Protein AF-A0A494UWJ7-F1 (afdb_monomer)

Solvent-accessible surface area (backbone atoms only — not comparable to full-atom values): 4375 Å² total; per-residue (Å²): 135,86,80,81,77,83,77,68,96,70,58,92,83,59,76,79,87,67,56,58,47,71,59,26,50,53,52,37,52,51,51,50,63,59,46,74,71,50,53,69,87,40,68,68,47,32,51,52,40,52,52,53,52,51,52,39,52,53,48,34,51,52,10,47,35,48,74,71,58,69,71,114

Organism: NCBI:txid68203

Mean predicted aligned error: 8.27 Å

pLDDT: mean 85.94, std 13.55, range [44.78, 97.44]

Nearest PDB structures (foldseek):
  6vli-assembly1_D  TM=6.271E-01  e=1.091E+00  Eganvirus ev186
  4mjn-assembly1_E  TM=4.847E-01  e=6.674E+00  Triticum aestivum
  3zx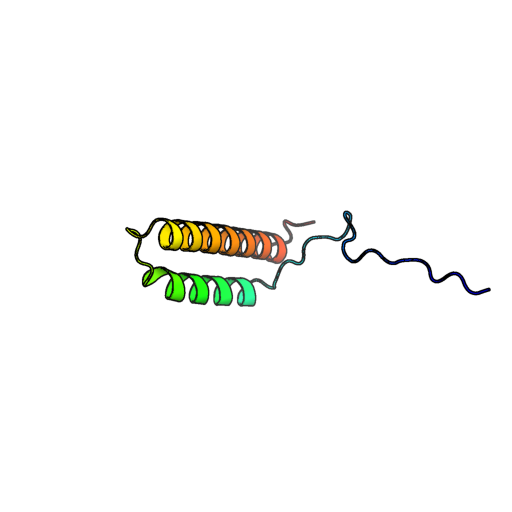6-assembly1_A  TM=5.997E-01  e=9.839E+00  A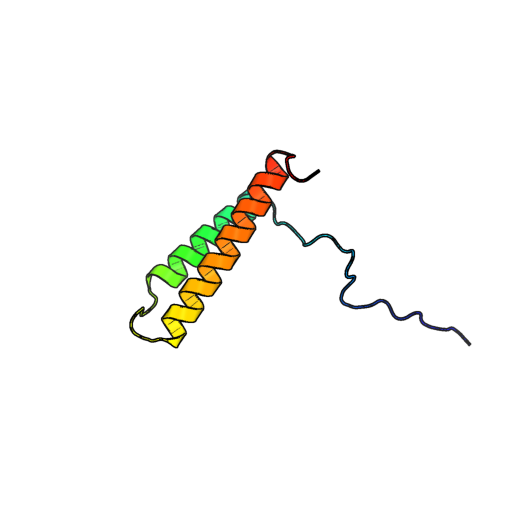rchaeoglobus fulgidus DSM 4304
  1wp8-assembly1_A  TM=4.000E-01  e=3.495E+00  Henipavirus hendraense
  6tdw-assembly1_H  TM=2.648E-01  e=5.864E+00  Euglena gracilis

Foldseek 3Di:
DDDDDDDDPDDPPDDPDQDALVVLVVLLVVLCVVLVPFDCVPVVSVVVNVVSNVVSVVSNVVNVCVVVVVPD

Structure (mmCIF, N/CA/C/O backbone):
data_AF-A0A494UWJ7-F1
#
_entry.id   AF-A0A494UWJ7-F1
#
loop_
_atom_site.group_PDB
_atom_site.id
_atom_site.type_symbol
_atom_site.label_atom_id
_atom_site.label_alt_id
_atom_site.label_comp_id
_atom_site.label_asym_id
_atom_site.label_entity_id
_atom_site.label_seq_id
_atom_site.pdbx_PDB_ins_code
_atom_site.Cartn_x
_atom_site.Cartn_y
_atom_site.Cartn_z
_atom_site.occupancy
_atom_site.B_iso_or_equiv
_atom_site.auth_seq_id
_atom_site.auth_comp_id
_atom_site.auth_asym_id
_atom_site.auth_atom_id
_atom_site.pdbx_PDB_model_num
ATOM 1 N N . MET A 1 1 ? -18.086 -17.190 -43.655 1.00 44.78 1 MET A N 1
ATOM 2 C CA . MET A 1 1 ? -18.333 -17.486 -42.227 1.00 44.78 1 MET A CA 1
ATOM 3 C C . MET A 1 1 ? -17.085 -17.084 -41.454 1.00 44.78 1 MET A C 1
ATOM 5 O O . MET A 1 1 ? -16.095 -17.799 -41.508 1.00 44.78 1 MET A O 1
ATOM 9 N N . VAL A 1 2 ? -17.081 -15.889 -40.859 1.00 54.50 2 VAL A N 1
ATOM 10 C CA . VAL A 1 2 ? -15.923 -15.367 -40.114 1.00 54.50 2 VAL A CA 1
ATOM 11 C C . VAL A 1 2 ? -15.962 -15.985 -38.719 1.00 54.50 2 VAL A C 1
ATOM 13 O O . VAL A 1 2 ? -16.910 -15.755 -37.974 1.00 54.50 2 VAL A O 1
ATOM 16 N N . ARG A 1 3 ? -14.977 -16.824 -38.381 1.00 53.84 3 ARG A N 1
ATOM 1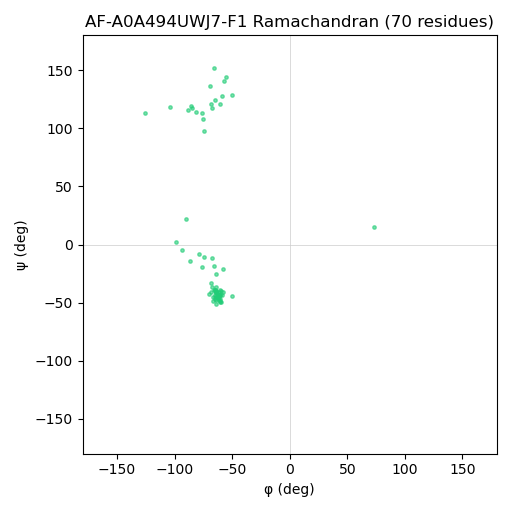7 C CA . ARG A 1 3 ? -14.787 -17.284 -37.001 1.00 53.84 3 ARG A CA 1
ATOM 18 C C . ARG A 1 3 ? -14.146 -16.141 -36.225 1.00 53.84 3 ARG A C 1
ATOM 20 O O . ARG A 1 3 ? -13.009 -15.783 -36.507 1.00 53.84 3 ARG A O 1
ATOM 27 N N . VAL A 1 4 ? -14.873 -15.579 -35.267 1.00 64.31 4 VAL A N 1
ATOM 28 C CA . VAL A 1 4 ? -14.283 -14.694 -34.263 1.00 64.31 4 VAL A CA 1
ATOM 29 C C . VAL A 1 4 ? -13.532 -15.604 -33.294 1.00 64.31 4 VAL A C 1
ATOM 31 O O . VAL A 1 4 ? -14.149 -16.405 -32.592 1.00 64.31 4 VAL A O 1
ATOM 34 N N . SER A 1 5 ? -12.203 -15.579 -33.332 1.00 72.25 5 SER A N 1
ATOM 35 C CA . SER A 1 5 ? -11.378 -16.263 -32.336 1.00 72.25 5 SER A CA 1
ATOM 36 C C . SER A 1 5 ? -11.618 -15.607 -30.979 1.00 72.25 5 SER A C 1
ATOM 38 O O . SER A 1 5 ? -11.487 -14.392 -30.852 1.00 72.25 5 SER A O 1
ATOM 40 N N . TYR A 1 6 ? -12.006 -16.399 -29.982 1.00 73.19 6 TYR A N 1
ATOM 41 C CA . TYR A 1 6 ? -12.164 -15.931 -28.610 1.00 73.19 6 TYR A CA 1
ATOM 42 C C . TYR A 1 6 ? -10.790 -15.575 -28.034 1.00 73.19 6 TYR A C 1
ATOM 44 O O . TYR A 1 6 ? -9.935 -16.453 -27.923 1.00 73.19 6 TYR A O 1
ATOM 52 N N . THR A 1 7 ? -10.593 -14.306 -27.676 1.00 74.25 7 THR A N 1
ATOM 53 C CA . THR A 1 7 ? -9.455 -13.862 -26.866 1.00 74.25 7 THR A CA 1
ATOM 54 C C . THR A 1 7 ? -9.858 -13.982 -25.395 1.00 74.25 7 THR A C 1
ATOM 56 O O . THR A 1 7 ? -10.804 -13.303 -24.987 1.00 74.25 7 THR A O 1
ATOM 59 N N . PRO A 1 8 ? -9.209 -14.848 -24.598 1.00 73.50 8 PRO A N 1
ATOM 60 C CA . PRO A 1 8 ? -9.486 -14.952 -23.172 1.00 73.50 8 PRO A CA 1
ATOM 61 C C . PRO A 1 8 ? -9.289 -13.611 -22.462 1.00 73.50 8 PRO A C 1
ATOM 63 O O . PRO A 1 8 ? -8.339 -12.891 -22.751 1.00 73.50 8 PRO A O 1
ATOM 66 N N . LEU A 1 9 ? -10.170 -13.294 -21.506 1.00 71.94 9 LEU A N 1
ATOM 67 C CA . LEU A 1 9 ? -10.004 -12.122 -20.634 1.00 71.94 9 LEU A CA 1
ATOM 68 C C . LEU A 1 9 ? -8.753 -12.234 -19.749 1.00 71.94 9 LEU A C 1
ATOM 70 O O . LEU A 1 9 ? -8.219 -11.221 -19.315 1.00 71.94 9 LEU A O 1
ATOM 74 N N . HIS A 1 10 ? -8.318 -13.463 -19.470 1.00 64.94 10 HIS A N 1
ATOM 75 C CA . HIS A 1 10 ? -7.121 -13.742 -18.699 1.00 64.94 10 HIS A CA 1
ATOM 76 C C . HIS A 1 10 ? -6.217 -14.659 -19.51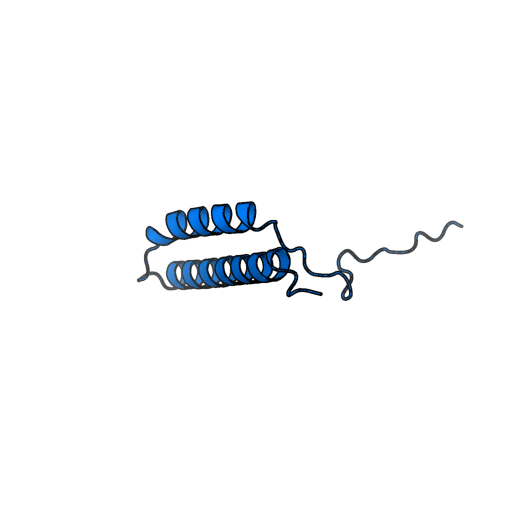4 1.00 64.94 10 HIS A C 1
ATOM 78 O O . HIS A 1 10 ? -6.581 -15.806 -19.791 1.00 64.94 10 HIS A O 1
ATOM 84 N N . ASP A 1 11 ? -5.067 -14.135 -19.916 1.00 71.38 11 ASP A N 1
ATOM 85 C CA . ASP A 1 11 ? -3.970 -14.933 -20.438 1.00 71.38 11 ASP A CA 1
ATOM 86 C C . ASP A 1 11 ? -3.128 -15.420 -19.239 1.00 71.38 11 ASP A C 1
ATOM 88 O O . ASP A 1 11 ? -2.654 -14.592 -18.457 1.00 71.38 11 ASP A O 1
ATOM 92 N N . PRO A 1 12 ? -2.999 -16.744 -19.015 1.00 67.56 12 PRO A N 1
ATOM 93 C CA . PRO A 1 12 ? -2.211 -17.280 -17.906 1.00 67.56 12 PRO A CA 1
ATOM 94 C C . PRO A 1 12 ? -0.708 -16.989 -18.042 1.00 67.56 12 PRO A C 1
ATOM 96 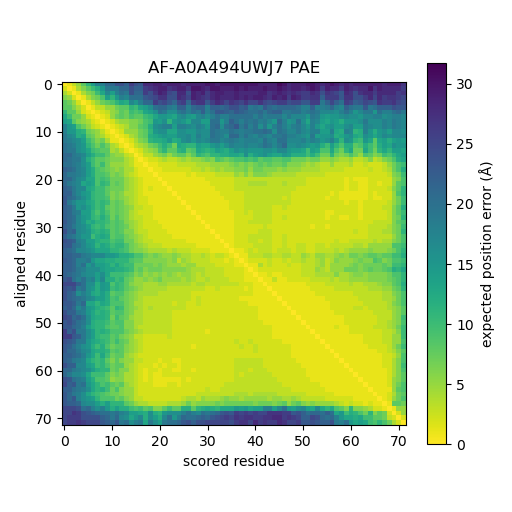O O . PRO A 1 12 ? 0.001 -17.059 -17.038 1.00 67.56 12 PRO A O 1
ATOM 99 N N . ASP A 1 13 ? -0.237 -16.655 -19.246 1.00 72.06 13 ASP A N 1
ATOM 100 C CA . A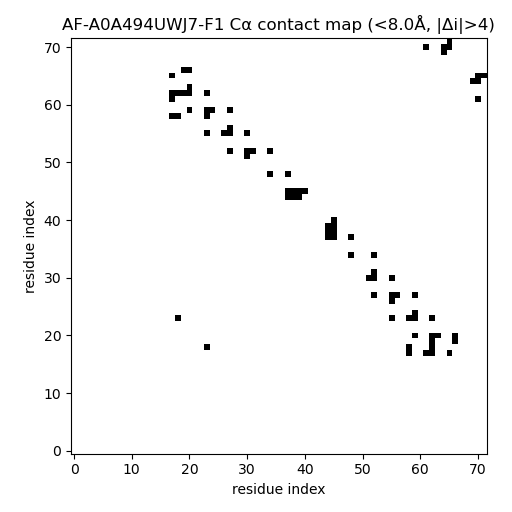SP A 1 13 ? 1.154 -16.297 -19.529 1.00 72.06 13 ASP A CA 1
ATOM 101 C C . ASP A 1 13 ? 1.390 -14.773 -19.468 1.00 72.06 13 ASP A C 1
ATOM 103 O O . ASP A 1 13 ? 2.533 -14.306 -19.560 1.00 72.06 13 ASP A O 1
ATOM 107 N N . GLU A 1 14 ? 0.333 -13.973 -19.279 1.00 72.50 14 GLU A N 1
ATOM 108 C CA . GLU A 1 14 ? 0.451 -12.526 -19.130 1.00 72.50 14 GLU A CA 1
ATOM 109 C C . GLU A 1 14 ? 1.145 -12.190 -17.809 1.00 72.50 14 GLU A C 1
ATOM 111 O O . GLU A 1 14 ? 0.698 -12.537 -16.710 1.00 72.50 14 GLU A O 1
ATOM 116 N N . ARG A 1 15 ? 2.276 -11.484 -17.916 1.00 69.75 15 ARG A N 1
ATOM 117 C CA . ARG A 1 15 ? 2.984 -10.981 -16.741 1.00 69.75 15 ARG A CA 1
ATOM 118 C C . ARG A 1 15 ? 2.046 -10.077 -15.957 1.00 69.75 15 ARG A C 1
ATOM 120 O O . ARG A 1 15 ? 1.508 -9.116 -16.502 1.00 69.75 15 ARG A O 1
ATOM 127 N N . ALA A 1 16 ? 1.914 -10.368 -14.664 1.00 75.12 16 ALA A N 1
ATOM 128 C CA . ALA A 1 16 ? 1.174 -9.517 -13.751 1.00 75.12 16 ALA A CA 1
ATOM 129 C C . ALA A 1 16 ? 1.642 -8.064 -13.904 1.00 75.12 16 ALA A C 1
ATOM 131 O O . ALA A 1 16 ? 2.841 -7.775 -13.872 1.00 75.12 16 ALA A O 1
ATOM 132 N N . PHE A 1 17 ? 0.685 -7.159 -14.088 1.00 81.75 17 PHE A N 1
ATOM 133 C CA . PHE A 1 17 ? 0.971 -5.737 -14.165 1.00 81.75 17 PHE A CA 1
ATOM 134 C C . PHE A 1 17 ? 1.620 -5.269 -12.857 1.00 81.75 17 PHE A C 1
ATOM 136 O O . PHE A 1 17 ? 1.020 -5.378 -11.787 1.00 81.75 17 PHE A O 1
ATOM 143 N N . VAL A 1 18 ? 2.830 -4.719 -12.956 1.00 88.12 18 VAL A N 1
ATOM 144 C CA . VAL A 1 18 ? 3.532 -4.086 -11.836 1.00 88.12 18 VAL A CA 1
ATOM 145 C C . VAL A 1 18 ? 3.437 -2.568 -12.018 1.00 88.12 18 VAL A C 1
ATOM 147 O O . VAL A 1 18 ? 3.913 -2.054 -13.035 1.00 88.12 18 VAL A O 1
ATOM 150 N N . PRO A 1 19 ? 2.813 -1.825 -11.085 1.00 88.25 19 PRO A N 1
ATOM 151 C CA . PRO A 1 19 ? 2.762 -0.372 -11.179 1.00 88.25 19 PRO A CA 1
ATOM 152 C C . PRO A 1 19 ? 4.171 0.232 -11.031 1.00 88.25 19 PRO A C 1
ATOM 154 O O . PRO A 1 19 ? 5.000 -0.331 -10.316 1.00 88.25 19 PRO A O 1
ATOM 157 N N . PRO A 1 20 ? 4.448 1.406 -11.629 1.00 93.19 20 PRO A N 1
ATOM 158 C CA . PRO A 1 20 ? 5.691 2.128 -11.372 1.00 93.19 20 PRO A CA 1
ATOM 159 C C . PRO A 1 20 ? 5.891 2.386 -9.874 1.00 93.19 20 PRO A C 1
ATOM 161 O O . PRO A 1 20 ? 4.926 2.686 -9.163 1.00 93.19 20 PRO A O 1
ATOM 164 N N . LEU A 1 21 ? 7.141 2.337 -9.404 1.00 94.38 21 LEU A N 1
ATOM 165 C CA . LEU A 1 21 ? 7.480 2.486 -7.984 1.00 94.38 21 LEU A CA 1
ATOM 166 C C . LEU A 1 21 ? 6.849 3.726 -7.312 1.00 94.38 21 LEU A C 1
ATOM 168 O O . LEU A 1 21 ? 6.271 3.565 -6.236 1.00 94.38 21 LEU A O 1
ATOM 172 N N . PRO A 1 22 ? 6.839 4.932 -7.920 1.00 96.44 22 PRO A N 1
ATOM 173 C CA . PRO A 1 22 ? 6.152 6.084 -7.328 1.00 96.44 22 PRO A CA 1
ATOM 174 C C . PRO A 1 22 ? 4.654 5.841 -7.092 1.00 96.44 22 PRO A C 1
ATOM 176 O O . PRO A 1 22 ? 4.137 6.126 -6.015 1.00 96.44 22 PRO A O 1
ATOM 179 N N . THR A 1 23 ? 3.963 5.229 -8.058 1.00 94.88 23 THR A N 1
ATOM 180 C CA . THR A 1 23 ? 2.538 4.889 -7.943 1.00 94.88 23 THR A CA 1
ATOM 181 C C . THR A 1 23 ? 2.292 3.837 -6.863 1.00 94.88 23 THR A C 1
ATOM 183 O O . THR A 1 23 ? 1.308 3.928 -6.130 1.00 94.88 23 THR A O 1
ATOM 186 N N . ALA A 1 24 ? 3.178 2.845 -6.738 1.00 95.81 24 ALA A N 1
ATOM 187 C CA . ALA A 1 24 ? 3.095 1.839 -5.682 1.00 95.81 24 ALA A CA 1
ATOM 188 C C . ALA A 1 24 ? 3.268 2.463 -4.285 1.00 95.81 24 ALA A C 1
ATOM 190 O O . ALA A 1 24 ? 2.522 2.132 -3.364 1.00 95.81 24 ALA A O 1
ATOM 191 N N . ILE A 1 25 ? 4.199 3.414 -4.137 1.00 97.31 25 ILE A N 1
ATOM 192 C CA . ILE A 1 25 ? 4.413 4.167 -2.892 1.00 97.31 25 ILE A CA 1
ATOM 193 C C . ILE A 1 25 ? 3.170 4.981 -2.520 1.00 97.31 25 ILE A C 1
ATOM 195 O O . ILE A 1 25 ? 2.749 4.954 -1.361 1.00 97.31 25 ILE A O 1
ATOM 199 N N . ASP A 1 26 ? 2.568 5.686 -3.478 1.00 97.44 26 ASP A N 1
ATOM 200 C CA . ASP A 1 26 ? 1.374 6.496 -3.222 1.00 97.44 26 ASP A CA 1
ATOM 201 C C . ASP A 1 26 ? 0.190 5.627 -2.778 1.00 97.44 26 ASP A C 1
ATOM 203 O O . ASP A 1 26 ? -0.440 5.918 -1.759 1.00 97.44 26 ASP A O 1
ATOM 207 N N . ARG A 1 27 ? -0.039 4.491 -3.449 1.00 95.06 27 ARG A N 1
ATOM 208 C CA . ARG A 1 27 ? -1.062 3.509 -3.046 1.00 95.06 27 ARG A CA 1
ATOM 209 C C . ARG A 1 27 ? -0.804 2.925 -1.659 1.00 95.06 27 ARG A C 1
ATOM 211 O O . ARG A 1 27 ? -1.744 2.758 -0.881 1.00 95.06 27 ARG A O 1
ATOM 218 N N . ALA A 1 28 ? 0.452 2.623 -1.329 1.00 95.44 28 ALA A N 1
ATOM 219 C CA . ALA A 1 28 ? 0.827 2.124 -0.006 1.00 95.44 28 ALA A CA 1
ATOM 220 C C . ALA A 1 28 ? 0.519 3.148 1.090 1.00 95.44 28 ALA A C 1
ATOM 222 O O . ALA A 1 28 ? -0.042 2.791 2.126 1.00 95.44 28 ALA A O 1
ATOM 223 N N . ARG A 1 29 ? 0.821 4.428 0.849 1.00 96.50 29 ARG A N 1
ATOM 224 C CA . ARG A 1 29 ? 0.505 5.522 1.778 1.00 96.50 29 ARG A CA 1
ATOM 225 C C . ARG A 1 29 ? -0.996 5.712 1.953 1.00 96.50 29 ARG A C 1
ATOM 227 O O . ARG A 1 29 ? -1.451 5.839 3.087 1.00 96.50 29 ARG A O 1
ATOM 234 N N . GLU A 1 30 ? -1.754 5.706 0.862 1.00 95.56 30 GLU A N 1
ATOM 235 C CA . GLU A 1 30 ? -3.215 5.818 0.895 1.00 95.56 30 GLU A CA 1
ATOM 236 C C . GLU A 1 30 ? -3.842 4.664 1.683 1.00 95.56 30 GLU A C 1
ATOM 238 O O . GLU A 1 30 ? -4.601 4.894 2.625 1.00 95.56 30 GLU A O 1
ATOM 243 N N . THR A 1 31 ? -3.444 3.428 1.374 1.00 94.69 31 THR A N 1
ATOM 244 C CA . THR A 1 31 ? -3.929 2.228 2.068 1.00 94.69 31 THR A CA 1
ATOM 245 C C . THR A 1 31 ? -3.585 2.280 3.553 1.00 94.69 31 THR A C 1
ATOM 247 O O . THR A 1 31 ? -4.428 1.987 4.399 1.00 94.69 31 THR A O 1
ATOM 250 N N . LEU A 1 32 ? -2.364 2.694 3.903 1.00 93.31 32 LEU A N 1
ATOM 251 C CA . LEU A 1 32 ? -1.960 2.838 5.299 1.00 93.31 32 LEU A CA 1
ATOM 252 C C . LEU A 1 32 ? -2.818 3.882 6.027 1.00 93.31 32 LEU A C 1
ATOM 254 O O . LEU A 1 32 ? -3.266 3.628 7.144 1.00 93.31 32 LEU A O 1
ATOM 258 N N . ALA A 1 33 ? -3.089 5.026 5.394 1.00 95.38 33 ALA A N 1
ATOM 259 C CA . ALA A 1 33 ? -3.939 6.071 5.958 1.00 95.38 33 ALA A CA 1
ATOM 260 C C . ALA A 1 33 ? -5.395 5.608 6.140 1.00 95.38 33 ALA A C 1
ATOM 262 O O . ALA A 1 33 ? -6.015 5.914 7.161 1.00 95.38 33 ALA A O 1
ATOM 263 N N . GLU A 1 34 ? -5.927 4.842 5.186 1.00 92.50 34 GLU A N 1
ATOM 264 C CA . GLU A 1 34 ? -7.259 4.244 5.269 1.00 92.50 34 GLU A CA 1
ATOM 265 C C . GLU A 1 34 ? -7.337 3.238 6.428 1.00 92.50 34 GLU A C 1
ATOM 267 O O . GLU A 1 34 ? -8.219 3.327 7.288 1.00 92.50 34 GLU A O 1
ATOM 272 N N . LYS A 1 35 ? -6.388 2.295 6.493 1.00 91.56 35 LYS A N 1
ATOM 273 C CA . LYS A 1 35 ? -6.413 1.204 7.477 1.00 91.56 35 LYS A CA 1
ATOM 274 C C . LYS A 1 35 ? -5.995 1.636 8.880 1.00 91.56 35 LYS A C 1
ATOM 276 O O . LYS A 1 35 ? -6.403 0.981 9.834 1.00 91.56 35 LYS A O 1
ATOM 281 N N . ALA A 1 36 ? -5.291 2.757 9.04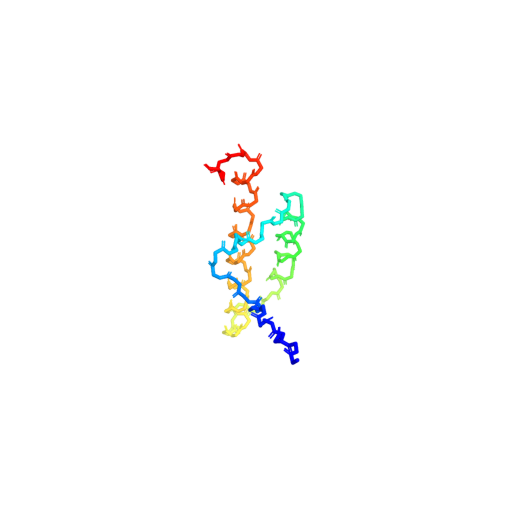7 1.00 91.19 36 ALA A N 1
ATOM 282 C CA . ALA A 1 36 ? -4.965 3.317 10.364 1.00 91.19 36 ALA A CA 1
ATOM 283 C C . ALA A 1 36 ? -6.208 3.620 11.222 1.00 91.19 36 ALA A C 1
ATOM 285 O O . ALA A 1 36 ? -6.113 3.710 12.443 1.00 91.19 36 ALA A O 1
ATOM 286 N N . ARG A 1 37 ? -7.376 3.776 10.590 1.00 90.50 37 ARG A N 1
ATOM 287 C CA . ARG A 1 37 ? -8.660 4.036 11.255 1.00 90.50 37 ARG A CA 1
ATOM 288 C C . ARG A 1 37 ? -9.524 2.782 11.422 1.00 90.50 37 ARG A C 1
ATOM 290 O O . ARG A 1 37 ? -10.656 2.891 11.887 1.00 90.50 37 ARG A O 1
ATOM 297 N N . ALA A 1 38 ? -9.038 1.610 11.013 1.00 90.88 38 ALA A N 1
ATOM 298 C CA . ALA A 1 38 ? -9.814 0.379 11.067 1.00 90.88 38 ALA A CA 1
ATOM 299 C C . ALA A 1 38 ? -10.034 -0.079 12.517 1.00 90.88 38 ALA A C 1
ATOM 301 O O . ALA A 1 38 ? -9.111 -0.090 13.332 1.00 90.88 38 ALA A O 1
ATOM 302 N N . ASN A 1 39 ? -11.259 -0.508 12.826 1.00 91.62 39 ASN A N 1
ATOM 303 C CA . ASN A 1 39 ? -11.557 -1.144 14.103 1.00 91.62 39 ASN A CA 1
ATOM 304 C C . ASN A 1 39 ? -11.006 -2.576 14.108 1.00 91.62 39 ASN A C 1
ATOM 306 O O . ASN A 1 39 ? -11.651 -3.490 13.606 1.00 91.62 39 ASN A O 1
ATOM 310 N N . ILE A 1 40 ? -9.830 -2.781 14.695 1.00 90.06 40 ILE A N 1
ATOM 311 C CA . ILE A 1 40 ? -9.178 -4.099 14.754 1.00 90.06 40 ILE A CA 1
ATOM 312 C C . ILE A 1 40 ? -9.910 -5.124 15.635 1.00 90.06 40 ILE A C 1
ATOM 314 O O . ILE A 1 40 ? -9.574 -6.304 15.597 1.00 90.06 40 ILE A O 1
ATOM 318 N N . HIS A 1 41 ? -10.896 -4.695 16.429 1.00 94.00 41 HIS A N 1
ATOM 319 C CA . HIS A 1 41 ? -11.734 -5.592 17.228 1.00 94.00 41 HIS A CA 1
ATOM 320 C C . HIS A 1 41 ? -12.944 -6.122 16.451 1.00 94.00 41 HIS A C 1
ATOM 322 O O . HIS A 1 41 ? -13.574 -7.083 16.885 1.00 94.00 41 HIS A O 1
ATOM 328 N N . ASP A 1 42 ? -13.266 -5.512 15.309 1.00 96.88 42 ASP A N 1
ATOM 329 C CA . ASP A 1 42 ? -14.219 -6.063 14.355 1.00 96.88 42 ASP A CA 1
ATOM 330 C C . ASP A 1 42 ? -13.478 -7.038 13.433 1.00 96.88 42 ASP A C 1
ATOM 332 O O . ASP A 1 42 ? -12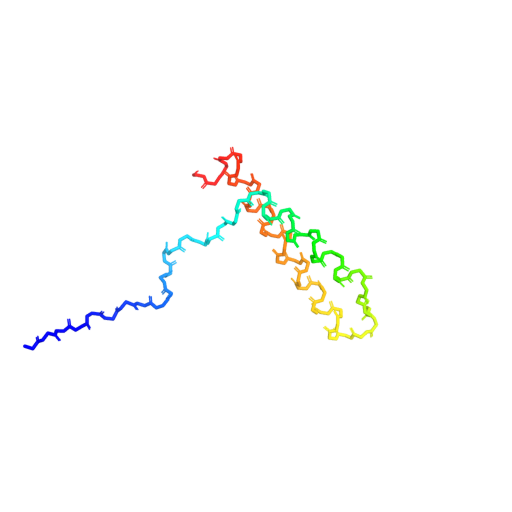.549 -6.655 12.719 1.00 96.88 42 ASP A O 1
ATOM 336 N N . GLN A 1 43 ? -13.864 -8.314 13.472 1.00 95.94 43 GLN A N 1
ATOM 337 C CA . GLN A 1 43 ? -13.159 -9.382 12.760 1.00 95.94 43 GLN A CA 1
ATOM 338 C C . GLN A 1 43 ? -13.089 -9.120 11.249 1.00 95.94 43 GLN A C 1
ATOM 340 O O . GLN A 1 43 ? -12.037 -9.313 10.635 1.00 95.94 43 GLN A O 1
ATOM 345 N N . ASP A 1 44 ? -14.174 -8.631 10.652 1.00 95.69 44 ASP A N 1
ATOM 346 C CA . ASP A 1 44 ? -14.228 -8.346 9.222 1.00 95.69 44 ASP A CA 1
ATOM 347 C C . ASP A 1 44 ? -13.355 -7.142 8.846 1.00 95.69 44 ASP A C 1
ATOM 349 O O . ASP A 1 44 ? -12.643 -7.167 7.839 1.00 95.69 44 ASP A O 1
ATOM 353 N N . ALA A 1 45 ? -13.377 -6.074 9.645 1.00 92.69 45 ALA A N 1
ATOM 354 C CA . ALA A 1 45 ? -12.517 -4.913 9.455 1.00 92.69 45 ALA A CA 1
ATOM 355 C C . ALA A 1 45 ? -11.039 -5.271 9.634 1.00 92.69 45 ALA A C 1
ATOM 357 O O . ALA A 1 45 ? -10.218 -4.832 8.826 1.00 92.69 45 ALA A O 1
ATOM 358 N N . MET A 1 46 ? -10.704 -6.107 10.619 1.00 95.44 46 MET A N 1
ATOM 359 C CA . MET A 1 46 ? -9.355 -6.630 10.819 1.00 95.44 46 MET A CA 1
ATOM 360 C C . MET A 1 46 ? -8.885 -7.426 9.595 1.00 95.44 46 MET A C 1
ATOM 362 O O . MET A 1 46 ? -7.803 -7.151 9.076 1.00 95.44 46 MET A O 1
ATOM 366 N N . ILE A 1 47 ? -9.695 -8.364 9.088 1.00 96.38 47 ILE A N 1
ATOM 367 C CA . ILE A 1 47 ? -9.345 -9.167 7.905 1.00 96.38 47 ILE A CA 1
ATOM 368 C C . ILE A 1 47 ? -9.158 -8.267 6.681 1.00 96.38 47 ILE A C 1
ATOM 370 O O . ILE A 1 47 ? -8.139 -8.369 5.999 1.00 96.38 47 ILE A O 1
ATOM 374 N N . ARG A 1 48 ? -10.084 -7.337 6.415 1.00 93.69 48 ARG A N 1
ATOM 375 C CA . ARG A 1 48 ? -9.961 -6.395 5.287 1.00 93.69 48 ARG A CA 1
ATOM 376 C C . ARG A 1 48 ? -8.720 -5.509 5.398 1.00 93.69 48 ARG A C 1
ATOM 378 O O . ARG A 1 48 ? -8.082 -5.234 4.382 1.00 93.69 48 ARG A O 1
ATOM 385 N N . ALA A 1 49 ? -8.373 -5.059 6.603 1.00 94.62 49 ALA A N 1
ATOM 386 C CA . ALA A 1 49 ? -7.163 -4.278 6.834 1.00 94.62 49 ALA A CA 1
ATOM 387 C C . ALA A 1 49 ? -5.903 -5.114 6.583 1.00 94.62 49 ALA A C 1
ATOM 389 O O . ALA A 1 49 ? -5.039 -4.686 5.821 1.00 94.62 49 ALA A O 1
ATOM 390 N N . ALA A 1 50 ? -5.827 -6.321 7.150 1.00 94.88 50 ALA A N 1
ATOM 391 C CA . ALA A 1 50 ? -4.688 -7.219 6.982 1.00 94.88 50 ALA A CA 1
ATOM 392 C C . ALA A 1 50 ? -4.473 -7.608 5.513 1.00 94.88 50 ALA A C 1
ATOM 394 O O . ALA A 1 50 ? -3.358 -7.515 5.005 1.00 94.88 50 ALA A O 1
ATOM 395 N N . VAL A 1 51 ? -5.544 -7.986 4.812 1.00 95.50 51 VAL A N 1
ATOM 396 C CA . VAL A 1 51 ? -5.491 -8.363 3.395 1.00 95.50 51 VAL A CA 1
ATOM 397 C C . VAL A 1 51 ? -5.083 -7.172 2.526 1.00 95.50 51 VAL A C 1
ATOM 399 O O . VAL A 1 51 ? -4.180 -7.305 1.703 1.00 95.50 51 VAL A O 1
ATOM 402 N N . GLY A 1 52 ? -5.686 -5.996 2.729 1.00 93.38 52 GLY A N 1
ATOM 403 C CA . GLY A 1 52 ? -5.325 -4.789 1.977 1.00 93.38 52 GLY A CA 1
ATOM 404 C C . GLY A 1 52 ? -3.860 -4.389 2.173 1.00 93.38 52 GLY A C 1
ATOM 405 O O . GLY A 1 52 ? -3.161 -4.107 1.201 1.00 93.38 52 GLY A O 1
ATOM 406 N N . LEU A 1 53 ? -3.369 -4.442 3.415 1.00 94.50 53 LEU A N 1
ATOM 407 C CA . LEU A 1 53 ? -1.961 -4.180 3.724 1.00 94.50 53 LEU A CA 1
ATOM 408 C C . LEU A 1 53 ? -1.029 -5.230 3.104 1.00 94.50 53 LEU A C 1
ATOM 410 O O . LEU A 1 53 ? 0.027 -4.878 2.587 1.00 94.50 53 LEU A O 1
ATOM 414 N N . HIS A 1 54 ? -1.415 -6.507 3.108 1.00 95.56 54 HIS A N 1
ATOM 415 C CA . HIS A 1 54 ? -0.625 -7.565 2.483 1.00 95.56 54 HIS A CA 1
ATOM 416 C C . HIS A 1 54 ? -0.447 -7.338 0.975 1.00 95.56 54 HIS A C 1
ATOM 418 O O . HIS A 1 54 ? 0.680 -7.386 0.480 1.00 95.56 54 HIS A O 1
ATOM 424 N N . TYR A 1 55 ? -1.535 -7.048 0.254 1.00 92.81 55 TYR A N 1
ATOM 425 C CA . TYR A 1 55 ? -1.467 -6.794 -1.186 1.00 92.81 55 TYR A CA 1
ATOM 426 C C . TYR A 1 55 ? -0.632 -5.559 -1.515 1.00 92.81 55 TYR A C 1
ATOM 428 O O . TYR A 1 55 ? 0.234 -5.632 -2.380 1.00 92.81 55 TYR A O 1
ATOM 436 N N . VAL A 1 56 ? -0.820 -4.451 -0.792 1.00 94.88 56 VAL A N 1
ATOM 437 C CA . VAL A 1 56 ? -0.096 -3.216 -1.118 1.00 94.88 56 VAL A CA 1
ATOM 438 C C . VAL A 1 56 ? 1.406 -3.319 -0.831 1.00 94.88 56 VAL A C 1
ATOM 440 O O . VAL A 1 56 ? 2.213 -2.761 -1.570 1.00 94.88 56 VAL A O 1
ATOM 443 N N . LEU A 1 57 ? 1.804 -4.075 0.199 1.00 94.56 57 LEU A N 1
ATOM 444 C CA . LEU A 1 57 ? 3.215 -4.361 0.470 1.00 94.56 57 LEU A CA 1
ATOM 445 C C . LEU A 1 57 ? 3.821 -5.269 -0.602 1.00 94.56 57 LEU A C 1
ATOM 447 O O . LEU A 1 57 ? 4.945 -5.028 -1.035 1.00 94.56 57 LEU A O 1
ATOM 451 N N . ARG A 1 58 ? 3.080 -6.284 -1.057 1.00 94.06 58 ARG A N 1
ATOM 452 C CA . ARG A 1 58 ? 3.509 -7.151 -2.160 1.00 94.06 58 ARG A CA 1
ATOM 453 C C . ARG A 1 58 ? 3.703 -6.356 -3.455 1.00 94.06 58 ARG A C 1
ATOM 455 O O . ARG A 1 58 ? 4.720 -6.541 -4.116 1.00 94.06 58 ARG A O 1
ATOM 462 N N . ASP A 1 59 ? 2.773 -5.467 -3.791 1.00 92.69 59 ASP A N 1
ATOM 463 C CA . ASP A 1 59 ? 2.873 -4.608 -4.976 1.00 92.69 59 ASP A CA 1
ATOM 464 C C . ASP A 1 59 ? 4.063 -3.648 -4.878 1.00 92.69 59 ASP A C 1
ATOM 466 O O . ASP A 1 59 ? 4.772 -3.437 -5.860 1.00 92.69 59 ASP A O 1
ATOM 470 N N . LEU A 1 60 ? 4.318 -3.095 -3.688 1.00 94.81 60 LEU A N 1
ATOM 471 C CA . LEU A 1 60 ? 5.462 -2.220 -3.449 1.00 94.81 60 LEU A CA 1
ATOM 472 C C . LEU A 1 60 ? 6.797 -2.955 -3.622 1.00 94.81 60 LEU A C 1
ATOM 474 O O . LEU A 1 60 ? 7.715 -2.401 -4.222 1.00 94.81 60 LEU A O 1
ATOM 478 N N . LEU A 1 61 ? 6.901 -4.191 -3.126 1.00 94.81 61 LEU A N 1
ATOM 479 C CA . LEU A 1 61 ? 8.085 -5.031 -3.327 1.00 94.81 61 LEU A CA 1
ATOM 480 C C . LEU A 1 61 ? 8.281 -5.365 -4.809 1.00 94.81 61 LEU A C 1
ATOM 482 O O . LEU A 1 61 ? 9.361 -5.139 -5.337 1.00 94.81 61 LEU A O 1
ATOM 486 N N . ALA A 1 62 ? 7.225 -5.791 -5.507 1.00 92.56 62 ALA A N 1
ATOM 487 C CA . ALA A 1 62 ? 7.307 -6.082 -6.938 1.00 92.56 62 ALA A CA 1
ATOM 488 C C . ALA A 1 62 ? 7.732 -4.852 -7.760 1.00 92.56 62 ALA A C 1
ATOM 490 O O . ALA A 1 62 ? 8.537 -4.967 -8.684 1.00 92.56 62 ALA A O 1
ATOM 491 N N . ALA A 1 63 ? 7.223 -3.666 -7.414 1.00 94.38 63 ALA A N 1
ATOM 492 C CA . ALA A 1 63 ? 7.616 -2.416 -8.057 1.00 94.38 63 ALA A CA 1
ATOM 493 C C . ALA A 1 63 ? 9.074 -2.038 -7.762 1.00 94.38 63 ALA A C 1
ATOM 495 O O . ALA A 1 63 ? 9.755 -1.521 -8.644 1.00 94.38 63 ALA A O 1
ATOM 496 N N . LEU A 1 64 ? 9.562 -2.314 -6.549 1.00 94.69 64 LEU A N 1
ATOM 497 C CA . LEU A 1 64 ? 10.958 -2.102 -6.170 1.00 94.69 64 LEU A CA 1
ATOM 498 C C . LEU A 1 64 ? 11.903 -3.038 -6.935 1.00 94.69 64 LEU A C 1
ATOM 500 O O . LEU A 1 64 ? 12.919 -2.579 -7.455 1.00 94.69 64 LEU A O 1
ATOM 504 N N . ASP A 1 65 ? 11.555 -4.319 -7.041 1.00 93.38 65 ASP A N 1
ATOM 505 C CA . ASP A 1 65 ? 12.335 -5.313 -7.785 1.00 93.38 65 ASP A CA 1
ATOM 506 C C . ASP A 1 65 ? 12.377 -4.959 -9.283 1.00 93.38 65 ASP A C 1
ATOM 508 O O . ASP A 1 65 ? 13.425 -5.037 -9.931 1.00 93.38 65 ASP A O 1
ATOM 512 N N . ALA A 1 66 ? 11.250 -4.498 -9.838 1.00 90.94 66 ALA A N 1
ATOM 513 C CA . ALA A 1 66 ? 11.166 -4.034 -11.220 1.00 90.94 66 ALA A CA 1
ATOM 514 C C . ALA A 1 66 ? 12.011 -2.772 -11.472 1.00 90.94 66 ALA A C 1
ATOM 516 O O . ALA A 1 66 ? 12.724 -2.713 -12.474 1.00 90.94 66 ALA A O 1
ATOM 517 N N . ASP A 1 67 ? 11.970 -1.789 -10.566 1.00 91.94 67 ASP A N 1
ATOM 518 C CA . ASP A 1 67 ? 12.747 -0.541 -10.655 1.00 91.94 67 ASP A CA 1
ATOM 519 C C . ASP A 1 67 ? 14.262 -0.795 -10.592 1.00 91.94 67 ASP A C 1
ATOM 521 O O . ASP A 1 67 ? 15.036 -0.189 -11.333 1.00 91.94 67 ASP A O 1
ATOM 525 N N . ARG A 1 68 ? 14.691 -1.770 -9.780 1.00 90.19 68 ARG A N 1
ATOM 526 C CA . ARG A 1 68 ? 16.095 -2.209 -9.683 1.00 90.19 68 ARG A CA 1
ATOM 527 C C . ARG A 1 68 ? 16.572 -3.051 -10.865 1.00 90.19 68 ARG A C 1
ATOM 529 O O . ARG A 1 68 ? 17.768 -3.309 -10.981 1.00 90.19 68 ARG A O 1
ATOM 536 N N . GLY A 1 69 ? 15.665 -3.485 -11.740 1.00 77.69 69 GLY A N 1
ATOM 537 C CA . GLY A 1 69 ? 15.974 -4.424 -12.818 1.00 77.69 69 GLY A CA 1
ATOM 538 C C . GLY A 1 69 ? 16.195 -5.865 -12.342 1.00 77.69 69 GLY A C 1
ATOM 539 O O . GLY A 1 69 ? 16.698 -6.679 -13.112 1.00 77.69 69 GLY A O 1
ATOM 540 N N . GLU A 1 70 ? 15.802 -6.192 -11.107 1.00 63.19 70 GLU A N 1
ATOM 541 C CA . GLU A 1 70 ? 15.864 -7.541 -10.519 1.00 63.19 70 GLU A CA 1
ATOM 542 C C . GLU A 1 70 ? 14.710 -8.442 -11.013 1.00 63.19 70 GLU A C 1
ATOM 544 O O . GLU A 1 70 ? 14.717 -9.648 -10.792 1.00 63.19 70 GLU A O 1
ATOM 549 N N . GLY A 1 71 ? 13.742 -7.877 -11.746 1.00 56.84 71 GLY A N 1
ATOM 550 C CA . GLY A 1 71 ? 12.614 -8.590 -12.363 1.00 56.84 71 GLY A CA 1
ATOM 551 C C . GLY A 1 71 ? 12.841 -9.116 -13.792 1.00 56.84 71 GLY A C 1
ATOM 552 O O . GLY A 1 71 ? 11.856 -9.287 -14.521 1.00 56.84 71 GLY A O 1
ATOM 553 N N . ARG A 1 72 ? 14.093 -9.317 -14.235 1.00 46.25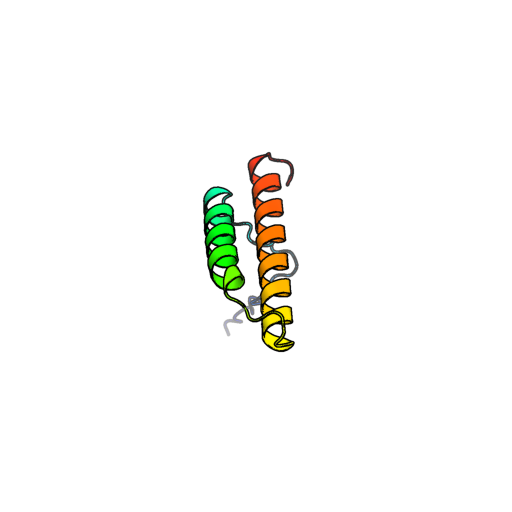 72 ARG A N 1
ATOM 554 C CA . ARG A 1 72 ? 14.416 -9.826 -15.583 1.00 46.25 72 ARG A CA 1
ATOM 555 C C . ARG A 1 72 ? 14.940 -11.254 -15.587 1.00 46.25 72 ARG A C 1
ATOM 557 O O . ARG A 1 72 ? 15.873 -11.544 -14.813 1.00 46.25 72 ARG A O 1
#

Sequence (72 aa):
MVRVSYTPLHDPDERAFVPPLPTAIDRARETLAEKARANIHDQDAMIRAAVGLHYVLRDLLAALDADRGEGR

Secondary structure (DSSP, 8-state):
--------S--TTSPPPPPPHHHHHHHHHHHHHHHTT--TTSHHHHHHHHHHHHHHHHHHHHHHHHHTTTT-

Radius of gyration: 17.55 Å; Cα contacts (8 Å, |Δi|>4): 42; chains: 1; bounding box: 34×24×60 Å